Protein AF-A0A8E6HS60-F1 (af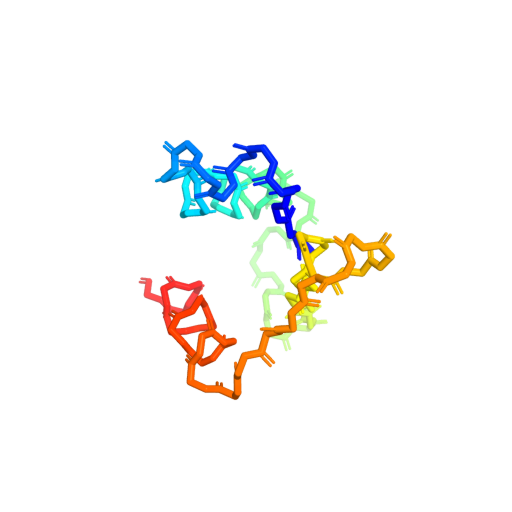db_monomer_lite)

Foldseek 3Di:
DEDALVCVVVVNGLVVVVVVVVVCCVVCPPVVVVDDDDYDHNNCPPVPHHDDPVNVVVSVVSVVD

pLDDT: mean 96.85, std 2.3, range [81.44, 98.62]

Sequence (65 aa):
IGETLEEREAGKTEEVVFRQTKALLPAIGSNWDKVVLAYEPVWAIGTGKTATPQQAQDVHASLRN

Secondary structure (DSSP, 8-state):
----HHHHHTT-HHHHHHHHHHHHHHHHTT-GGG-------GGGSSSS----HHHHHHHHHHTT-

Structure (mmCIF, N/CA/C/O backbone):
data_AF-A0A8E6HS60-F1
#
_entry.id   AF-A0A8E6HS60-F1
#
loop_
_atom_site.group_PDB
_atom_site.id
_atom_site.type_symbol
_atom_site.label_atom_id
_atom_site.label_alt_id
_atom_site.label_comp_id
_atom_site.label_asym_id
_atom_site.label_entity_id
_atom_site.label_seq_id
_atom_site.pdbx_PDB_ins_code
_atom_site.Cartn_x
_atom_site.Cartn_y
_atom_site.Cartn_z
_atom_site.occupancy
_atom_site.B_iso_or_equiv
_atom_site.auth_seq_id
_atom_site.auth_comp_id
_atom_site.auth_asym_id
_atom_site.auth_atom_id
_atom_site.pdbx_PDB_model_num
ATOM 1 N N . ILE A 1 1 ? 5.675 -0.687 0.194 1.00 97.12 1 ILE A N 1
ATOM 2 C CA . ILE A 1 1 ? 4.657 0.383 0.033 1.00 97.12 1 ILE A CA 1
ATOM 3 C C . ILE A 1 1 ? 3.430 0.023 0.847 1.00 97.12 1 ILE A C 1
ATOM 5 O O . ILE A 1 1 ? 3.219 -1.159 1.073 1.00 97.12 1 ILE A O 1
ATOM 9 N N . GLY A 1 2 ? 2.645 0.997 1.287 1.00 98.00 2 GLY A N 1
ATOM 10 C CA . GLY A 1 2 ? 1.519 0.747 2.181 1.00 98.00 2 GLY A CA 1
ATOM 11 C C . GLY A 1 2 ? 0.899 2.027 2.713 1.00 98.00 2 GLY A C 1
ATOM 12 O O . GLY A 1 2 ? 1.572 3.059 2.773 1.00 98.00 2 GLY A O 1
ATOM 13 N N . GLU A 1 3 ? -0.374 1.947 3.077 1.00 98.62 3 GLU A N 1
ATOM 14 C CA . GLU A 1 3 ? -1.151 3.040 3.654 1.00 98.62 3 GLU A CA 1
ATOM 15 C C . GLU A 1 3 ? -1.286 2.910 5.179 1.00 98.62 3 GLU A C 1
ATOM 17 O O . GLU A 1 3 ? -1.371 1.796 5.711 1.00 98.62 3 GLU A O 1
ATOM 22 N N . THR A 1 4 ? -1.340 4.041 5.889 1.00 98.44 4 THR A N 1
ATOM 23 C CA . THR A 1 4 ? -1.630 4.076 7.332 1.00 98.44 4 THR A CA 1
ATOM 24 C C . THR A 1 4 ? -3.104 3.782 7.622 1.00 98.44 4 THR A C 1
ATOM 26 O O . THR A 1 4 ? -3.942 3.716 6.717 1.00 98.44 4 THR A O 1
ATOM 29 N N . LEU A 1 5 ? -3.452 3.608 8.904 1.00 98.19 5 LEU A N 1
ATOM 30 C CA . LEU A 1 5 ? -4.843 3.378 9.297 1.00 98.19 5 LEU A CA 1
ATOM 31 C C . LEU A 1 5 ? -5.743 4.551 8.920 1.00 98.19 5 LEU A C 1
ATOM 33 O O . LEU A 1 5 ? -6.814 4.336 8.363 1.00 98.19 5 LEU A O 1
ATOM 37 N N . GLU A 1 6 ? -5.282 5.773 9.155 1.00 98.38 6 GLU A N 1
ATOM 38 C CA . GLU A 1 6 ? -6.021 6.993 8.845 1.00 98.38 6 GLU A CA 1
ATOM 39 C C . GLU A 1 6 ? -6.257 7.125 7.337 1.00 98.38 6 GLU A C 1
ATOM 41 O O . GLU A 1 6 ? -7.351 7.480 6.900 1.00 98.38 6 GLU A O 1
ATOM 46 N N . GLU A 1 7 ? -5.249 6.799 6.524 1.00 98.56 7 GLU A N 1
ATOM 47 C CA . GLU A 1 7 ? -5.371 6.801 5.066 1.00 98.56 7 GLU A CA 1
ATOM 48 C C . GLU A 1 7 ? -6.383 5.751 4.586 1.00 98.56 7 GLU A C 1
ATOM 50 O O . GLU A 1 7 ? -7.205 6.040 3.711 1.00 98.56 7 GLU A O 1
ATOM 55 N N . ARG A 1 8 ? -6.384 4.553 5.183 1.00 98.06 8 ARG A N 1
ATOM 56 C CA . ARG A 1 8 ? -7.352 3.501 4.852 1.00 98.06 8 ARG A CA 1
ATOM 57 C C . ARG A 1 8 ? -8.774 3.853 5.274 1.00 98.06 8 ARG A C 1
ATOM 59 O O . ARG A 1 8 ? -9.697 3.674 4.484 1.00 98.06 8 ARG A O 1
ATOM 66 N N . GLU A 1 9 ? -8.965 4.349 6.493 1.00 97.50 9 GLU A N 1
ATOM 67 C CA . GLU A 1 9 ? -10.280 4.762 7.001 1.00 97.50 9 GLU A CA 1
ATOM 68 C C . GLU A 1 9 ? -10.841 5.959 6.216 1.00 97.50 9 GLU A C 1
ATOM 70 O O . GLU A 1 9 ? -12.055 6.077 6.057 1.00 97.50 9 GLU A O 1
ATOM 75 N N . ALA A 1 10 ? -9.970 6.784 5.626 1.00 98.38 10 ALA A N 1
ATOM 76 C CA . ALA A 1 10 ? -10.340 7.830 4.674 1.00 98.38 10 ALA A CA 1
ATOM 77 C C . ALA A 1 10 ? -10.608 7.322 3.239 1.00 98.38 10 ALA A C 1
ATOM 79 O O . ALA A 1 10 ? -10.879 8.134 2.353 1.00 98.38 10 ALA A O 1
ATOM 80 N N . GLY A 1 11 ? -10.513 6.013 2.979 1.00 98.00 11 GLY A N 1
ATOM 81 C CA . GLY A 1 11 ? -10.725 5.422 1.653 1.00 98.00 11 GLY A CA 1
ATOM 82 C C . GLY A 1 11 ? -9.605 5.708 0.646 1.00 98.00 11 GLY A C 1
ATOM 83 O O . GLY A 1 11 ? -9.834 5.631 -0.558 1.00 98.00 11 GLY A O 1
ATOM 84 N N . LYS A 1 12 ? -8.397 6.049 1.111 1.00 98.50 12 LYS A N 1
ATOM 85 C CA . LYS A 1 12 ? -7.278 6.510 0.269 1.00 98.50 12 LYS A CA 1
ATOM 86 C C . LYS A 1 12 ? -6.233 5.442 -0.047 1.00 98.50 12 LYS A C 1
ATOM 88 O O . LYS A 1 12 ? -5.167 5.783 -0.557 1.00 98.50 12 LYS A O 1
ATOM 93 N N . THR A 1 13 ? -6.509 4.165 0.225 1.00 98.25 13 THR A N 1
ATOM 94 C CA . THR A 1 13 ? -5.548 3.070 0.004 1.00 98.25 13 THR A CA 1
ATOM 95 C C . THR A 1 13 ? -4.926 3.124 -1.395 1.00 98.25 13 THR A C 1
ATOM 97 O O . THR A 1 13 ? -3.705 3.202 -1.504 1.00 98.25 13 THR A O 1
ATOM 100 N N . GLU A 1 14 ? -5.740 3.158 -2.458 1.00 97.75 14 GLU A N 1
ATOM 101 C CA . GLU A 1 14 ? -5.233 3.178 -3.839 1.00 97.75 14 GLU A CA 1
ATOM 102 C C . GLU A 1 14 ? -4.434 4.446 -4.162 1.00 97.75 14 GLU A C 1
ATOM 104 O O . GLU A 1 14 ? -3.349 4.368 -4.738 1.00 97.75 14 GLU A O 1
ATOM 109 N N . GLU A 1 15 ? -4.924 5.616 -3.739 1.00 98.38 15 GLU A N 1
ATOM 110 C CA . GLU A 1 15 ? -4.235 6.896 -3.933 1.00 98.38 15 GLU A CA 1
ATOM 111 C C . GLU A 1 15 ? -2.813 6.846 -3.359 1.00 98.38 15 GLU A C 1
ATOM 113 O O . GLU A 1 15 ? -1.843 7.218 -4.027 1.00 98.38 15 GLU A O 1
ATOM 118 N N . VAL A 1 16 ? -2.678 6.343 -2.132 1.00 98.50 16 VAL A N 1
ATOM 119 C CA . VAL A 1 16 ? -1.404 6.271 -1.418 1.00 98.50 16 VAL A CA 1
ATOM 120 C C . VAL A 1 16 ? -0.458 5.274 -2.074 1.00 98.50 16 VAL A C 1
ATOM 122 O O . VAL A 1 16 ? 0.678 5.642 -2.395 1.00 98.50 16 VAL A O 1
ATOM 125 N N . VAL A 1 17 ? -0.899 4.035 -2.311 1.00 98.12 17 VAL A N 1
ATOM 126 C CA . VAL A 1 17 ? -0.016 2.995 -2.864 1.00 98.12 17 VAL A CA 1
ATOM 127 C C . VAL A 1 17 ? 0.408 3.320 -4.299 1.00 98.12 17 VAL A C 1
ATOM 129 O O . VAL A 1 17 ? 1.570 3.099 -4.652 1.00 98.12 17 VAL A O 1
ATOM 132 N N . PHE A 1 18 ? -0.451 3.948 -5.110 1.00 97.69 18 PHE A N 1
ATOM 133 C CA . PHE A 1 18 ? -0.065 4.411 -6.444 1.00 97.69 18 PHE A CA 1
ATOM 134 C C . PHE A 1 18 ? 0.853 5.626 -6.405 1.00 97.69 18 PHE A C 1
ATOM 136 O O . PHE A 1 18 ? 1.805 5.681 -7.181 1.00 97.69 18 PHE A O 1
ATOM 143 N N . ARG A 1 19 ? 0.628 6.589 -5.505 1.00 98.06 19 ARG A N 1
ATOM 144 C CA . ARG A 1 19 ? 1.544 7.725 -5.321 1.00 98.06 19 ARG A CA 1
ATOM 145 C C . ARG A 1 19 ? 2.945 7.246 -4.941 1.00 98.06 19 ARG A C 1
ATOM 147 O O . ARG A 1 19 ? 3.921 7.701 -5.535 1.00 98.06 19 ARG A O 1
ATOM 154 N N . GLN A 1 20 ? 3.043 6.314 -3.993 1.00 98.00 20 GLN A N 1
ATOM 155 C CA . GLN A 1 20 ? 4.317 5.723 -3.577 1.00 98.00 20 GLN A CA 1
ATOM 156 C C . GLN A 1 20 ? 4.982 4.952 -4.727 1.00 98.00 20 GLN A C 1
ATOM 158 O O . GLN A 1 20 ? 6.168 5.141 -4.974 1.00 98.00 20 GLN A O 1
ATOM 163 N N . THR A 1 21 ? 4.222 4.148 -5.479 1.00 96.25 21 THR A N 1
ATOM 164 C CA . THR A 1 21 ? 4.749 3.397 -6.635 1.00 96.25 21 THR A CA 1
ATOM 165 C C . THR A 1 21 ? 5.235 4.328 -7.747 1.00 96.25 21 THR A C 1
ATOM 167 O O . THR A 1 21 ? 6.331 4.147 -8.274 1.00 96.25 21 THR A O 1
ATOM 170 N N . LYS A 1 22 ? 4.472 5.382 -8.071 1.00 95.88 22 LYS A N 1
ATOM 171 C CA . LYS A 1 22 ? 4.847 6.380 -9.086 1.00 95.88 22 LYS A CA 1
ATOM 172 C C . LYS A 1 22 ? 6.145 7.104 -8.742 1.00 95.88 22 LYS A C 1
ATOM 174 O O . LYS A 1 22 ? 6.927 7.391 -9.644 1.00 95.88 22 LYS A O 1
ATOM 179 N N . ALA A 1 23 ? 6.404 7.357 -7.460 1.00 97.06 23 ALA A N 1
ATOM 180 C CA . ALA A 1 23 ? 7.652 7.976 -7.018 1.00 97.06 23 ALA A CA 1
ATOM 181 C C . ALA A 1 23 ? 8.896 7.117 -7.327 1.00 97.06 23 ALA A C 1
ATOM 183 O O . ALA A 1 23 ? 9.995 7.659 -7.423 1.00 97.06 23 ALA A O 1
ATOM 184 N N . LEU A 1 24 ? 8.732 5.802 -7.529 1.00 94.94 24 LEU A N 1
ATOM 185 C CA . LEU A 1 24 ? 9.819 4.880 -7.875 1.00 94.94 24 LEU A CA 1
ATOM 186 C C . LEU A 1 24 ? 10.109 4.822 -9.385 1.00 94.94 24 LEU A C 1
ATOM 188 O O . LEU A 1 24 ? 11.194 4.385 -9.773 1.00 94.94 24 LEU A O 1
ATOM 192 N N . LEU A 1 25 ? 9.183 5.278 -10.243 1.00 93.94 25 LEU A N 1
ATOM 193 C CA . LEU A 1 25 ? 9.307 5.181 -11.707 1.00 93.94 25 LEU A CA 1
ATOM 194 C C . LEU A 1 25 ? 10.622 5.760 -12.257 1.00 93.94 25 LEU A C 1
ATOM 196 O O . LEU A 1 25 ? 11.259 5.069 -13.054 1.00 93.94 25 LEU A O 1
ATOM 200 N N . PRO A 1 26 ? 11.083 6.963 -11.847 1.00 96.19 26 PRO A N 1
ATOM 201 C CA . PRO A 1 26 ? 12.319 7.528 -12.389 1.00 96.19 26 PRO A CA 1
ATOM 202 C C . PRO A 1 26 ? 13.565 6.722 -12.010 1.00 96.19 26 PRO A C 1
ATOM 204 O O . PRO A 1 26 ? 14.520 6.675 -12.779 1.00 96.19 26 PRO A O 1
ATOM 207 N N . ALA A 1 27 ? 13.558 6.090 -10.832 1.00 95.81 27 ALA A N 1
ATOM 208 C CA . ALA A 1 27 ? 14.689 5.316 -10.329 1.00 95.81 27 ALA A CA 1
ATOM 209 C C . ALA A 1 27 ? 14.752 3.910 -10.946 1.00 95.81 27 ALA A C 1
ATOM 211 O O . ALA A 1 27 ? 15.838 3.402 -11.210 1.00 95.81 27 ALA A O 1
ATOM 212 N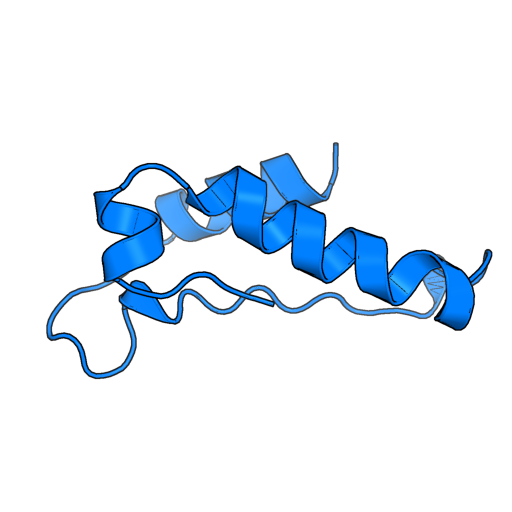 N . ILE A 1 28 ? 13.595 3.283 -11.184 1.00 95.62 28 ILE A N 1
ATOM 213 C CA . ILE A 1 28 ? 13.509 1.931 -11.756 1.00 95.62 28 ILE A CA 1
ATOM 214 C C . ILE A 1 28 ? 13.668 1.962 -13.285 1.00 95.62 28 ILE A C 1
ATOM 216 O O . ILE A 1 28 ? 14.299 1.074 -13.872 1.00 95.62 28 ILE A O 1
ATOM 220 N N . GLY A 1 29 ? 13.109 2.983 -13.943 1.00 94.88 29 GLY A N 1
ATOM 221 C CA . GLY A 1 29 ? 13.065 3.070 -15.400 1.00 94.88 29 GLY A CA 1
ATOM 2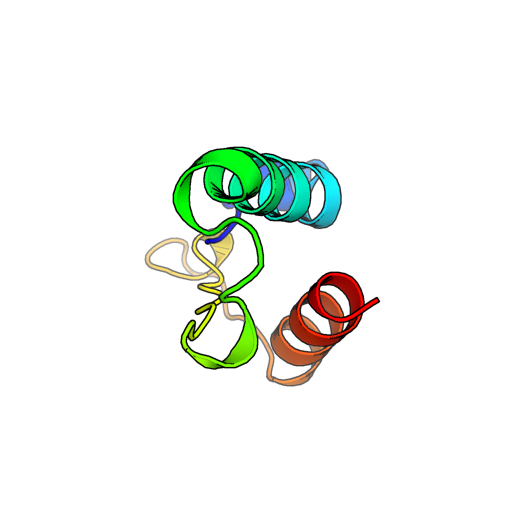22 C C . GLY A 1 29 ? 12.323 1.875 -16.001 1.00 94.88 29 GLY A C 1
ATOM 223 O O . GLY A 1 29 ? 11.189 1.586 -15.625 1.00 94.88 29 GLY A O 1
ATOM 224 N N . SER A 1 30 ? 12.969 1.168 -16.929 1.00 95.38 30 SER A N 1
ATOM 225 C CA . SER A 1 30 ? 12.422 -0.021 -17.597 1.00 95.38 30 SER A CA 1
ATOM 226 C C . SER A 1 30 ? 12.717 -1.351 -16.888 1.00 95.38 30 SER A C 1
ATOM 228 O O . SER A 1 30 ? 12.237 -2.381 -17.347 1.00 95.38 30 SER A O 1
ATOM 230 N N . ASN A 1 31 ? 13.472 -1.364 -15.783 1.00 96.25 31 ASN A N 1
ATOM 231 C CA . ASN A 1 31 ? 13.955 -2.596 -15.133 1.00 96.25 31 ASN A CA 1
ATOM 232 C C . ASN A 1 31 ? 12.946 -3.221 -14.147 1.00 96.25 31 ASN A C 1
ATOM 234 O O . ASN A 1 31 ? 13.337 -3.753 -13.106 1.00 96.25 31 ASN A O 1
ATOM 238 N N . TRP A 1 32 ? 11.645 -3.124 -14.426 1.00 93.50 32 TRP A N 1
ATOM 239 C CA . TRP A 1 32 ? 10.595 -3.624 -13.526 1.00 93.50 32 TRP A CA 1
ATOM 240 C C . TRP A 1 32 ? 10.603 -5.151 -13.375 1.00 93.50 32 TRP A C 1
ATOM 242 O O . TRP A 1 32 ? 10.182 -5.663 -12.344 1.00 93.50 32 TRP A O 1
ATOM 252 N N . ASP A 1 33 ? 11.161 -5.872 -14.348 1.00 95.88 33 ASP A N 1
ATOM 253 C CA . ASP A 1 33 ? 11.403 -7.319 -14.306 1.00 95.88 33 ASP A CA 1
ATOM 254 C C . ASP A 1 33 ? 12.385 -7.743 -13.198 1.00 95.88 33 ASP A C 1
ATOM 256 O O . ASP A 1 33 ? 12.400 -8.904 -12.790 1.00 95.88 33 ASP A O 1
ATOM 260 N N . LYS A 1 34 ? 13.189 -6.803 -12.685 1.00 96.50 34 LYS A N 1
ATOM 261 C CA . LYS A 1 34 ? 14.186 -7.029 -11.626 1.00 96.50 34 LYS A CA 1
ATOM 262 C C . LYS A 1 34 ? 13.754 -6.481 -10.268 1.00 96.50 34 LYS A C 1
ATOM 264 O O . LYS A 1 34 ? 14.550 -6.483 -9.330 1.00 96.50 34 LYS A O 1
ATOM 269 N N . VAL A 1 35 ? 12.524 -5.985 -10.159 1.00 96.06 35 VAL A N 1
ATOM 270 C CA . VAL A 1 35 ? 12.008 -5.339 -8.951 1.00 96.06 35 VAL A CA 1
ATOM 271 C C . VAL A 1 35 ? 10.935 -6.206 -8.312 1.00 96.06 35 VAL A C 1
ATOM 273 O O . VAL A 1 35 ? 10.008 -6.670 -8.967 1.00 96.06 35 VAL A O 1
ATOM 276 N N . VAL A 1 36 ? 11.029 -6.369 -6.993 1.00 96.44 36 VAL A N 1
ATOM 277 C CA . VAL A 1 36 ? 9.940 -6.904 -6.174 1.00 96.44 36 VAL A CA 1
ATOM 278 C C . VAL A 1 36 ? 9.279 -5.740 -5.448 1.00 96.44 36 VAL A C 1
ATOM 280 O O . VAL A 1 36 ? 9.933 -5.022 -4.692 1.00 96.44 36 VAL A O 1
ATOM 283 N N . LEU A 1 37 ? 7.976 -5.562 -5.662 1.00 96.25 37 LEU A N 1
ATOM 284 C CA . LEU A 1 37 ? 7.174 -4.584 -4.935 1.00 96.25 37 LEU A CA 1
ATOM 285 C C . LEU A 1 37 ? 6.449 -5.277 -3.778 1.00 96.25 37 LEU A C 1
ATOM 287 O O . LEU A 1 37 ? 5.519 -6.049 -3.997 1.00 96.25 37 LEU A O 1
ATOM 291 N N . ALA A 1 38 ? 6.874 -4.998 -2.547 1.00 97.12 38 ALA A N 1
ATOM 292 C CA . ALA A 1 38 ? 6.194 -5.479 -1.349 1.00 97.12 38 ALA A CA 1
ATOM 293 C C . ALA A 1 38 ? 5.101 -4.486 -0.923 1.00 97.12 38 ALA A C 1
ATOM 295 O O . ALA A 1 38 ? 5.396 -3.322 -0.621 1.00 97.12 38 ALA A O 1
ATOM 296 N N . TYR A 1 39 ? 3.847 -4.939 -0.904 1.00 98.12 39 TYR A N 1
ATOM 297 C CA . TYR A 1 39 ? 2.763 -4.240 -0.220 1.00 98.12 39 TYR A CA 1
ATOM 298 C C . TYR A 1 39 ? 2.729 -4.672 1.248 1.00 98.12 39 TYR A C 1
ATOM 300 O O . TYR A 1 39 ? 2.671 -5.861 1.554 1.00 98.12 39 TYR A O 1
ATOM 308 N N . GLU A 1 40 ? 2.753 -3.694 2.145 1.00 97.44 40 GLU A N 1
ATOM 309 C CA . GLU A 1 40 ? 2.604 -3.880 3.579 1.00 97.44 40 GLU A CA 1
ATOM 310 C C . GLU A 1 40 ? 1.330 -3.162 4.033 1.00 97.44 40 GLU A C 1
ATOM 312 O O . GLU A 1 40 ? 1.239 -1.941 3.890 1.00 97.44 40 GLU A O 1
ATOM 317 N N . PRO A 1 41 ? 0.338 -3.872 4.594 1.00 97.25 41 PRO A N 1
ATOM 318 C CA . PRO A 1 41 ? -0.850 -3.245 5.159 1.00 97.25 41 PRO A CA 1
ATOM 319 C C . PRO A 1 41 ? -0.498 -2.562 6.491 1.00 97.25 41 PRO A C 1
ATOM 321 O O . PRO A 1 41 ? -0.825 -3.073 7.560 1.00 97.25 41 PRO A O 1
ATOM 324 N N . VAL A 1 42 ? 0.188 -1.411 6.438 1.00 98.06 42 VAL A N 1
ATOM 325 C CA . VAL A 1 42 ? 0.669 -0.671 7.625 1.00 98.06 42 VAL A CA 1
ATOM 326 C C . VAL A 1 42 ? -0.486 -0.333 8.568 1.00 98.06 42 VAL A C 1
ATOM 328 O O . VAL A 1 42 ? -0.345 -0.446 9.782 1.00 98.06 42 VAL A O 1
ATOM 331 N N . TRP A 1 43 ? -1.665 -0.040 8.019 1.00 98.25 43 TRP A N 1
ATOM 332 C CA . TRP A 1 43 ? -2.914 0.126 8.764 1.00 98.25 43 TRP A CA 1
ATOM 333 C C . TRP A 1 43 ? -3.278 -1.033 9.710 1.00 98.25 43 TRP A C 1
ATOM 335 O O . TRP A 1 43 ? -4.078 -0.831 10.622 1.00 98.25 43 TRP A O 1
ATOM 345 N N . ALA A 1 44 ? -2.736 -2.236 9.507 1.00 97.81 44 ALA A N 1
ATOM 346 C CA . ALA A 1 44 ? -2.974 -3.426 10.325 1.00 97.81 44 ALA A CA 1
ATOM 347 C C . ALA A 1 44 ? -1.792 -3.784 11.252 1.00 97.81 44 ALA A C 1
ATOM 349 O O . ALA A 1 44 ? -1.854 -4.784 11.967 1.00 97.81 44 ALA A O 1
ATOM 350 N N . ILE A 1 45 ? -0.712 -2.996 11.266 1.00 96.50 45 ILE A N 1
ATOM 351 C CA . ILE A 1 45 ? 0.476 -3.245 12.094 1.00 96.50 45 ILE A CA 1
ATOM 352 C C . ILE A 1 45 ? 0.403 -2.374 13.352 1.00 96.50 45 ILE A C 1
ATOM 354 O O . ILE A 1 45 ? 0.484 -1.155 13.276 1.00 96.50 45 ILE A O 1
ATOM 358 N N . GLY A 1 46 ? 0.259 -2.989 14.530 1.00 95.19 46 GLY A N 1
ATOM 359 C CA . GLY A 1 46 ? 0.258 -2.260 15.810 1.00 95.19 46 GLY A CA 1
ATOM 360 C C . GLY A 1 46 ? -0.994 -1.411 16.086 1.00 95.19 46 GLY A C 1
ATOM 361 O O . GLY A 1 46 ? -1.033 -0.696 17.081 1.00 95.19 46 GLY A O 1
ATOM 362 N N . THR A 1 47 ? -2.030 -1.510 15.250 1.00 96.12 47 THR A N 1
ATOM 363 C CA . THR A 1 47 ? -3.274 -0.719 15.340 1.00 96.12 47 THR A CA 1
ATOM 364 C C . THR A 1 47 ? -4.446 -1.468 15.982 1.00 96.12 47 THR A C 1
ATOM 366 O O . THR A 1 47 ? -5.542 -0.926 16.117 1.00 96.12 47 THR A O 1
ATOM 369 N N . GLY A 1 48 ? -4.260 -2.748 16.323 1.00 96.19 48 GLY A N 1
ATOM 370 C CA . GLY A 1 48 ? -5.337 -3.635 16.780 1.00 96.19 48 GLY A CA 1
ATOM 371 C C . GLY A 1 48 ? -6.312 -4.066 15.675 1.00 96.19 48 GLY A C 1
ATOM 372 O O . GLY A 1 48 ? -7.273 -4.781 15.955 1.00 96.19 48 GLY A O 1
ATOM 373 N N . LYS A 1 49 ? -6.079 -3.659 14.420 1.00 96.81 49 LYS A N 1
ATOM 374 C CA . LYS A 1 49 ? -6.793 -4.161 13.240 1.00 96.81 49 LYS A CA 1
ATOM 375 C C . LYS A 1 49 ? -6.046 -5.352 12.636 1.00 96.81 49 LYS A C 1
ATOM 377 O O . LYS A 1 49 ? -4.860 -5.546 12.878 1.00 96.81 49 LYS A O 1
ATOM 382 N N . THR A 1 50 ? -6.734 -6.159 11.835 1.00 97.00 50 THR A N 1
ATOM 383 C CA . THR A 1 50 ? -6.135 -7.311 11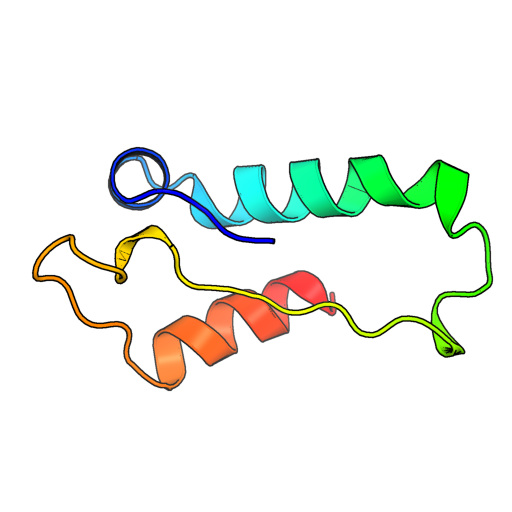.146 1.00 97.00 50 THR A CA 1
ATOM 384 C C . THR A 1 50 ? -6.538 -7.295 9.682 1.00 97.00 50 THR A C 1
ATOM 386 O O . THR A 1 50 ? -7.722 -7.182 9.368 1.00 97.00 50 THR A O 1
ATOM 389 N N . ALA A 1 51 ? -5.552 -7.412 8.793 1.00 97.50 51 ALA A N 1
ATOM 390 C CA . ALA A 1 51 ? -5.789 -7.548 7.365 1.00 97.50 51 ALA A CA 1
ATOM 391 C C . ALA A 1 51 ? -6.184 -8.991 7.029 1.00 97.50 51 ALA A C 1
ATOM 393 O O . ALA A 1 51 ? -5.532 -9.941 7.467 1.00 97.50 51 ALA A O 1
ATOM 394 N N . THR A 1 52 ? -7.236 -9.168 6.231 1.00 98.31 52 THR A N 1
ATOM 395 C CA . THR A 1 52 ? -7.568 -10.483 5.668 1.00 98.31 52 THR A CA 1
ATOM 396 C C . THR A 1 52 ? -6.732 -10.760 4.412 1.00 98.31 52 THR A C 1
ATOM 398 O O . THR A 1 52 ? -6.322 -9.816 3.728 1.00 98.31 52 THR A O 1
ATOM 401 N N . PRO A 1 53 ? -6.518 -12.037 4.033 1.00 98.25 53 PRO A N 1
ATOM 402 C CA . PRO A 1 53 ? -5.849 -12.370 2.774 1.00 98.25 53 PRO A CA 1
ATOM 403 C C . PRO A 1 53 ? -6.514 -11.733 1.548 1.00 98.25 53 PRO A C 1
ATOM 405 O O . PRO A 1 53 ? -5.820 -11.286 0.640 1.00 98.25 53 PRO A O 1
ATOM 408 N N . GLN A 1 54 ? -7.849 -11.630 1.547 1.00 98.44 54 GLN A N 1
ATOM 409 C CA . GLN A 1 54 ? -8.589 -10.983 0.465 1.00 98.44 54 GLN A CA 1
ATOM 410 C C . GLN A 1 54 ? -8.253 -9.490 0.367 1.00 98.44 54 GLN A C 1
ATOM 412 O O . GLN A 1 54 ? -7.946 -9.014 -0.716 1.00 98.44 54 GLN A O 1
ATOM 417 N N . GLN A 1 55 ? -8.208 -8.770 1.494 1.00 97.88 55 GLN A N 1
ATOM 418 C CA . GLN A 1 55 ? -7.854 -7.346 1.498 1.00 97.88 55 GLN A CA 1
ATOM 419 C C . GLN A 1 55 ? -6.434 -7.093 0.978 1.00 97.88 55 GLN A C 1
ATOM 421 O O . GLN A 1 55 ? -6.199 -6.089 0.311 1.00 97.88 55 GLN A O 1
ATOM 426 N N . ALA A 1 56 ? -5.489 -7.990 1.271 1.00 97.56 56 ALA A N 1
ATOM 427 C CA . ALA A 1 56 ? -4.150 -7.917 0.694 1.00 97.56 56 ALA A CA 1
ATOM 428 C C . ALA A 1 56 ? -4.173 -8.199 -0.818 1.00 97.56 56 ALA A C 1
ATOM 430 O O . ALA A 1 56 ? -3.524 -7.492 -1.590 1.00 97.56 56 ALA A O 1
ATOM 431 N N . GLN A 1 57 ? -4.946 -9.200 -1.250 1.00 98.12 57 GLN A N 1
ATOM 432 C CA . GLN A 1 57 ? -5.080 -9.552 -2.660 1.00 98.12 57 GLN A CA 1
ATOM 433 C C . GLN A 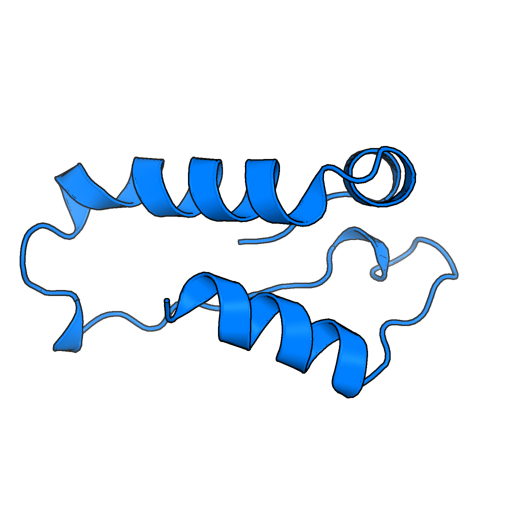1 57 ? -5.718 -8.433 -3.489 1.00 98.12 57 GLN A C 1
ATOM 435 O O . GLN A 1 57 ? -5.262 -8.201 -4.607 1.00 98.12 57 GLN A O 1
ATOM 440 N N . ASP A 1 58 ? -6.715 -7.727 -2.955 1.00 98.00 58 ASP A N 1
ATOM 441 C CA . ASP A 1 58 ? -7.374 -6.613 -3.643 1.00 98.00 58 ASP A CA 1
ATOM 442 C C . ASP A 1 58 ? -6.361 -5.507 -3.976 1.00 98.00 58 ASP A C 1
ATOM 444 O O . ASP A 1 58 ? -6.245 -5.085 -5.125 1.00 98.00 58 ASP A O 1
ATOM 448 N N . VAL A 1 59 ? -5.528 -5.117 -3.005 1.00 97.88 59 VAL A N 1
ATOM 449 C CA . VAL A 1 59 ? -4.487 -4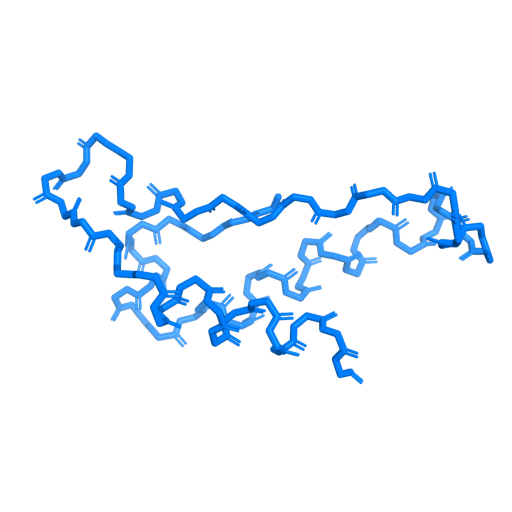.098 -3.221 1.00 97.88 59 VAL A CA 1
ATOM 450 C C . VAL A 1 59 ? -3.386 -4.607 -4.156 1.00 97.88 59 VAL A C 1
ATOM 452 O O . VAL A 1 59 ? -2.939 -3.879 -5.044 1.00 97.88 59 VAL A O 1
ATOM 455 N N . HIS A 1 60 ? -2.965 -5.869 -4.014 1.00 98.06 60 HIS A N 1
ATOM 456 C CA . HIS A 1 60 ? -2.018 -6.482 -4.946 1.00 98.06 60 HIS A CA 1
ATOM 457 C C . HIS A 1 60 ? -2.540 -6.514 -6.389 1.00 98.06 60 HIS A C 1
ATOM 459 O O . HIS A 1 60 ? -1.743 -6.404 -7.321 1.00 98.06 60 HIS A O 1
ATOM 465 N N . ALA A 1 61 ? -3.845 -6.721 -6.582 1.00 97.56 61 ALA A N 1
ATOM 466 C CA . ALA A 1 61 ? -4.475 -6.703 -7.895 1.00 97.56 61 ALA A CA 1
ATOM 467 C C . ALA A 1 61 ? -4.476 -5.284 -8.473 1.00 97.56 61 ALA A C 1
ATOM 469 O O . ALA A 1 61 ? -4.006 -5.113 -9.594 1.00 97.56 61 ALA A O 1
ATOM 470 N N . SER A 1 62 ? -4.886 -4.273 -7.696 1.00 96.06 62 SER A N 1
ATOM 471 C CA . SER A 1 62 ? -4.841 -2.870 -8.134 1.00 96.06 62 SER A CA 1
ATOM 472 C C . SER A 1 62 ? -3.428 -2.435 -8.540 1.00 96.06 62 SER A C 1
ATOM 474 O O . SER A 1 62 ? -3.267 -1.775 -9.557 1.00 96.06 62 SER A O 1
ATOM 476 N N . LEU A 1 63 ? -2.387 -2.857 -7.812 1.00 95.12 63 LEU A N 1
ATOM 477 C CA . LEU A 1 63 ? -0.989 -2.524 -8.127 1.00 95.12 63 LEU A CA 1
ATOM 478 C C . LEU A 1 63 ? -0.436 -3.170 -9.409 1.00 95.12 63 LEU A C 1
ATOM 480 O O . LEU A 1 63 ? 0.598 -2.720 -9.901 1.00 95.12 63 LEU A O 1
ATOM 484 N N . ARG A 1 64 ? -1.063 -4.236 -9.919 1.00 94.19 64 ARG A N 1
ATOM 485 C CA . ARG A 1 64 ? -0.634 -4.940 -11.142 1.00 94.19 64 ARG A CA 1
ATOM 486 C C . ARG A 1 64 ? -1.393 -4.509 -12.402 1.00 94.19 64 ARG A C 1
ATOM 488 O O . ARG A 1 64 ? -1.042 -4.998 -13.476 1.00 94.19 64 ARG A O 1
ATOM 495 N N . ASN A 1 65 ? -2.402 -3.648 -12.266 1.00 81.44 65 ASN A N 1
ATOM 496 C CA . ASN A 1 65 ? -3.181 -3.083 -13.374 1.00 81.44 65 ASN A CA 1
ATOM 497 C C . ASN A 1 65 ? -2.523 -1.814 -13.926 1.00 81.44 65 ASN A C 1
ATOM 499 O O . ASN A 1 65 ? -2.594 -1.627 -15.160 1.00 81.44 65 ASN A O 1
#

InterPro domains:
  IPR000652 Triosephosphate isomerase [PF00121] (1-65)
  IPR000652 Triosephosphate isomerase [PS51440] (1-65)
  IPR000652 Triosephosphate isomerase [PTHR21139] (1-65)
  IPR000652 Triosephosphate isomerase [cd00311] (1-65)
  IPR020861 Triosephosphate isomerase, active site [PS00171] (38-48)

Organism: Spodoptera frugiperda (NCBI:txid7108)

Radius of gyration: 12.48 Å; chains: 1; bounding box: 25×20×34 Å